Protein AF-A0A434DTP6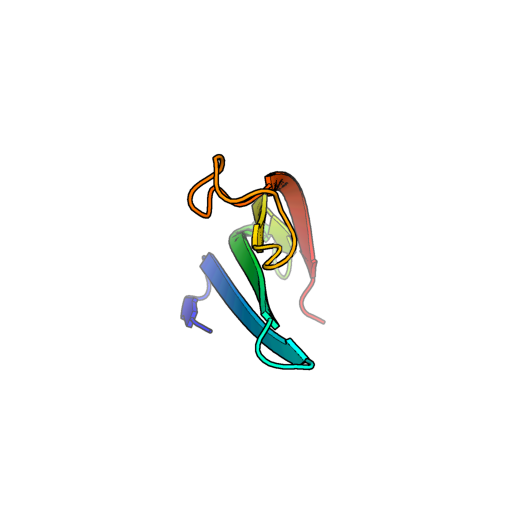-F1 (afdb_monomer)

pLDDT: mean 80.72, std 11.76, range [49.47, 92.38]

Foldseek 3Di:
DDCPVFKDWDWDKDWDDDPNFIKIKIKIDIWGDDDVQKTKDKIKIFIFGSPPDPVPPGRTDIDMDIDMGGDD

Sequence (72 aa):
YWLDGKELRLLVYREHEVANTYSSVELTILTKASEEGVYDGRYSLAIYDGTAAADKDGKPVELTGKVSCGAE

Nearest PDB structures (foldseek):
  7ds3-assembly1_B  TM=4.768E-01  e=9.874E-01  Gallus gallus
  4akr-assembly2_D  TM=4.706E-01  e=9.874E-01  Dictyostelium discoideum AX2
  7ds4-assembly1_B  TM=3.694E-01  e=2.020E+00  Gallus gallus

Secondary structure (DSSP, 8-state):
-EEETTEEEEEEEEEEEETTEEEEEEEEEEEEEEETTEEEEEEEEEEE-TTS-TTS-S-PEEEEEEEEEE--

Structure (mmCIF, N/CA/C/O backbone):
data_AF-A0A434DTP6-F1
#
_entry.id   AF-A0A434DTP6-F1
#
loop_
_atom_site.group_PDB
_atom_site.id
_atom_site.type_symbol
_atom_site.label_atom_id
_atom_site.label_alt_id
_atom_site.label_comp_id
_atom_site.label_asym_id
_atom_site.label_entity_id
_atom_site.label_seq_id
_atom_site.pdbx_PDB_ins_code
_atom_site.Cartn_x
_atom_site.Cartn_y
_atom_site.Cartn_z
_atom_site.occupancy
_atom_site.B_iso_or_equiv
_atom_site.auth_seq_id
_atom_site.auth_comp_id
_atom_site.auth_asym_id
_atom_site.auth_atom_id
_atom_site.pdbx_PDB_model_num
ATOM 1 N N . TYR A 1 1 ? 6.252 -3.237 11.245 1.00 55.94 1 TYR A N 1
ATOM 2 C CA . TYR A 1 1 ? 4.855 -2.904 11.579 1.00 55.94 1 TYR A CA 1
ATOM 3 C C . TYR A 1 1 ? 4.855 -2.252 12.951 1.00 55.94 1 TYR A C 1
ATOM 5 O O . TYR A 1 1 ? 5.658 -2.655 13.784 1.00 55.94 1 TYR A O 1
ATOM 13 N N . TRP A 1 2 ? 4.023 -1.236 13.172 1.00 55.78 2 TRP A N 1
ATOM 14 C CA . TRP A 1 2 ? 3.751 -0.722 14.517 1.00 55.78 2 TRP A CA 1
ATOM 15 C C . TRP A 1 2 ? 2.243 -0.799 14.732 1.00 55.78 2 TRP A C 1
ATOM 17 O O . TRP A 1 2 ? 1.474 -0.256 13.937 1.00 55.78 2 TRP A O 1
ATOM 27 N N . LEU A 1 3 ? 1.856 -1.561 15.751 1.00 61.16 3 LEU A N 1
ATOM 28 C CA . LEU A 1 3 ? 0.505 -1.621 16.278 1.00 61.16 3 LEU A CA 1
ATOM 29 C C . LEU A 1 3 ? 0.563 -0.902 17.626 1.00 61.16 3 LEU A C 1
ATOM 31 O O . LEU A 1 3 ? 1.019 -1.472 18.615 1.00 61.16 3 LEU A O 1
ATOM 35 N N . ASP A 1 4 ? 0.184 0.369 17.648 1.00 65.50 4 ASP A N 1
ATOM 36 C CA . ASP A 1 4 ? -0.297 0.975 18.886 1.00 65.50 4 ASP A CA 1
ATOM 37 C C . ASP A 1 4 ? -1.776 0.596 18.946 1.00 65.50 4 ASP A C 1
ATOM 39 O O . ASP A 1 4 ? -2.430 0.658 17.913 1.00 65.50 4 AS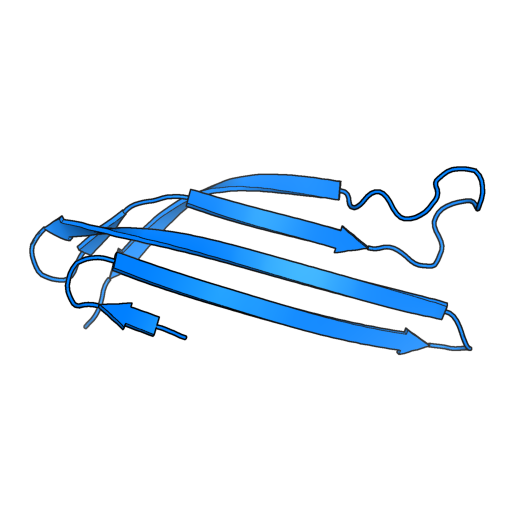P A O 1
ATOM 43 N N . GLY A 1 5 ? -2.328 0.142 20.073 1.00 65.94 5 GLY A N 1
ATOM 44 C CA . GLY A 1 5 ? -3.670 -0.483 20.124 1.00 65.94 5 GLY A CA 1
ATOM 45 C C . GLY A 1 5 ? -4.833 0.332 19.516 1.00 65.94 5 GLY A C 1
ATOM 46 O O . GLY A 1 5 ? -5.941 -0.179 19.398 1.00 65.94 5 GLY A O 1
ATOM 47 N N . LYS A 1 6 ? -4.586 1.580 19.110 1.00 75.88 6 LYS A N 1
ATOM 48 C CA . LYS A 1 6 ? -5.507 2.508 18.451 1.00 75.88 6 LYS A CA 1
ATOM 49 C C . LYS A 1 6 ? -5.205 2.760 16.973 1.00 75.88 6 LYS A C 1
ATOM 51 O O . LYS A 1 6 ? -6.086 3.249 16.274 1.00 75.88 6 LYS A O 1
ATOM 56 N N . GLU A 1 7 ? -3.995 2.481 16.498 1.00 80.38 7 GLU A N 1
ATOM 57 C CA . GLU A 1 7 ? -3.532 2.802 15.148 1.00 80.38 7 GLU A CA 1
ATOM 58 C C . GLU A 1 7 ? -2.652 1.676 14.590 1.00 80.38 7 GLU A C 1
ATOM 60 O O . GLU A 1 7 ? -1.638 1.292 15.177 1.00 80.38 7 GLU A O 1
ATOM 65 N N . LEU A 1 8 ? -3.011 1.180 13.406 1.00 81.88 8 LEU A N 1
ATOM 66 C CA . LEU A 1 8 ? -2.188 0.242 12.652 1.00 81.88 8 LEU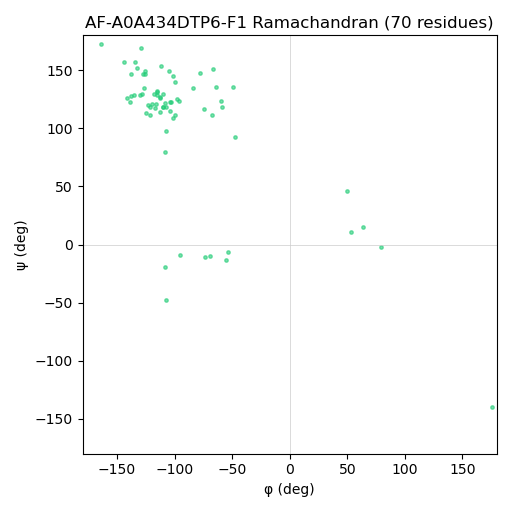 A CA 1
ATOM 67 C C . LEU A 1 8 ? -1.581 0.970 11.454 1.00 81.88 8 LEU A C 1
ATOM 69 O O . LEU A 1 8 ? -2.288 1.432 10.550 1.00 81.88 8 LEU A O 1
ATOM 73 N N . ARG A 1 9 ? -0.244 1.015 11.442 1.00 87.88 9 ARG A N 1
ATOM 74 C CA . ARG A 1 9 ? 0.557 1.438 10.293 1.00 87.88 9 ARG A CA 1
ATOM 75 C C . ARG A 1 9 ? 1.347 0.255 9.750 1.00 87.88 9 ARG A C 1
ATOM 77 O O . ARG A 1 9 ? 2.280 -0.244 10.392 1.00 87.88 9 ARG A O 1
ATOM 84 N N . LEU A 1 10 ? 1.001 -0.154 8.535 1.00 86.75 10 LEU A N 1
ATOM 85 C CA . LEU A 1 10 ? 1.709 -1.192 7.796 1.00 86.75 10 LEU A CA 1
ATOM 86 C C . LEU A 1 10 ? 2.343 -0.585 6.545 1.00 86.75 10 LEU A C 1
ATOM 88 O O . LEU A 1 10 ? 1.678 0.097 5.774 1.00 86.75 10 LEU A O 1
ATOM 92 N N . LEU A 1 11 ? 3.635 -0.845 6.370 1.00 90.06 11 LEU A N 1
ATOM 93 C CA . LEU A 1 11 ? 4.392 -0.520 5.169 1.00 90.06 11 LEU A CA 1
ATOM 94 C C . LEU A 1 11 ? 4.916 -1.836 4.599 1.00 90.06 11 LEU A C 1
ATOM 96 O O . LEU A 1 11 ? 5.630 -2.560 5.297 1.00 90.06 11 LEU A O 1
ATOM 100 N N . VAL A 1 12 ? 4.546 -2.146 3.362 1.00 90.50 12 VAL A N 1
ATOM 101 C CA . VAL A 1 12 ? 5.059 -3.292 2.611 1.00 90.50 12 VAL A CA 1
ATOM 102 C C . VAL A 1 12 ? 5.818 -2.755 1.413 1.00 90.50 12 VAL A C 1
ATOM 104 O O . VAL A 1 12 ? 5.246 -2.058 0.582 1.00 90.50 12 VAL A O 1
ATOM 107 N N . TYR A 1 13 ? 7.098 -3.099 1.329 1.00 91.69 13 TYR A N 1
ATOM 108 C CA . TYR A 1 13 ? 7.950 -2.784 0.191 1.00 91.69 13 TYR A CA 1
ATOM 109 C C . TYR A 1 13 ? 8.383 -4.081 -0.480 1.00 91.69 13 TYR A C 1
ATOM 111 O O . TYR A 1 13 ? 8.841 -5.012 0.194 1.00 91.69 13 TYR A O 1
ATOM 119 N N . ARG A 1 14 ? 8.249 -4.149 -1.803 1.00 91.56 14 ARG A N 1
ATOM 120 C CA . ARG A 1 14 ? 8.795 -5.248 -2.595 1.00 91.56 14 ARG A CA 1
ATOM 121 C C . ARG A 1 14 ? 9.474 -4.706 -3.835 1.00 91.56 14 ARG A C 1
ATOM 123 O O . ARG A 1 14 ? 8.865 -3.989 -4.619 1.00 91.56 14 ARG A O 1
ATOM 130 N N . GLU A 1 15 ? 10.708 -5.138 -4.025 1.00 90.62 15 GLU A N 1
ATOM 131 C CA . GLU A 1 15 ? 11.493 -4.878 -5.220 1.00 90.62 15 GLU A CA 1
ATOM 132 C C . GLU A 1 15 ? 11.571 -6.133 -6.091 1.00 90.62 15 GLU A C 1
ATOM 134 O O . GLU A 1 15 ? 11.519 -7.271 -5.598 1.00 90.62 15 GLU A O 1
ATOM 139 N N . HIS A 1 16 ? 11.669 -5.912 -7.394 1.00 87.25 16 HIS A N 1
ATOM 140 C CA . HIS A 1 16 ? 11.880 -6.929 -8.401 1.00 87.25 16 HIS A CA 1
ATOM 141 C C . HIS A 1 16 ? 12.877 -6.412 -9.440 1.00 87.25 16 HIS A C 1
ATOM 143 O O . HIS A 1 16 ? 12.648 -5.381 -10.073 1.00 87.25 16 HIS A O 1
ATOM 149 N N . GLU A 1 17 ? 13.968 -7.152 -9.619 1.00 87.12 17 GLU A N 1
ATOM 150 C CA . GLU A 1 17 ? 15.010 -6.861 -10.600 1.00 87.12 17 GLU A CA 1
ATOM 151 C C . GLU A 1 17 ? 15.009 -7.951 -11.676 1.00 87.12 17 GLU A C 1
ATOM 153 O O . GLU A 1 17 ? 15.105 -9.141 -11.366 1.00 87.12 17 GLU A O 1
ATOM 158 N N . VAL A 1 18 ? 14.916 -7.551 -12.947 1.00 85.75 18 VAL A N 1
ATOM 159 C CA . VAL A 1 18 ? 15.107 -8.445 -14.098 1.00 85.75 18 VAL A CA 1
ATOM 160 C C . VAL A 1 18 ? 15.922 -7.725 -15.157 1.00 85.75 18 VAL A C 1
ATOM 162 O O . VAL A 1 18 ? 15.566 -6.628 -15.575 1.00 85.75 18 VAL A O 1
ATOM 165 N N . ALA A 1 19 ? 17.000 -8.361 -15.621 1.00 85.62 19 ALA A N 1
ATOM 166 C CA . ALA A 1 19 ? 17.836 -7.858 -16.713 1.00 85.62 19 ALA A CA 1
ATOM 167 C C . ALA A 1 19 ? 18.261 -6.379 -16.536 1.00 85.62 19 ALA A C 1
ATOM 169 O O . ALA A 1 19 ? 18.179 -5.591 -17.476 1.00 85.62 19 ALA A O 1
ATOM 170 N N . ASN A 1 20 ? 18.717 -6.010 -15.330 1.00 82.06 20 ASN A N 1
ATOM 171 C CA . ASN A 1 20 ? 19.104 -4.644 -14.928 1.00 82.06 20 ASN A CA 1
ATOM 172 C C . ASN A 1 20 ? 17.967 -3.606 -14.930 1.00 82.06 20 ASN A C 1
ATOM 174 O O . ASN A 1 20 ? 18.225 -2.405 -14.886 1.00 82.06 20 ASN A O 1
ATOM 178 N N . THR A 1 21 ? 16.711 -4.048 -14.981 1.00 81.38 21 THR A N 1
ATOM 179 C CA . THR A 1 21 ? 15.540 -3.186 -14.816 1.00 81.38 21 THR A CA 1
ATOM 180 C C . THR A 1 21 ? 14.970 -3.380 -13.416 1.00 81.38 21 THR A C 1
ATOM 182 O O . THR A 1 21 ? 14.602 -4.498 -13.048 1.00 81.38 21 THR A O 1
ATOM 185 N N . TYR A 1 22 ? 14.876 -2.290 -12.655 1.00 83.12 22 TYR A N 1
ATOM 186 C CA . TYR A 1 22 ? 14.337 -2.274 -11.295 1.00 83.12 22 TYR A CA 1
ATOM 187 C C . TYR A 1 22 ? 12.881 -1.836 -11.301 1.00 83.12 22 TYR A C 1
ATOM 189 O O . TYR A 1 22 ? 12.558 -0.765 -11.799 1.00 83.12 22 TYR A O 1
ATOM 197 N N . SER A 1 23 ? 11.998 -2.641 -10.725 1.00 86.25 23 SER A N 1
ATOM 198 C CA . SER A 1 23 ? 10.620 -2.241 -10.434 1.00 86.25 23 SER A CA 1
ATOM 199 C C . SER A 1 23 ? 10.328 -2.471 -8.963 1.00 86.25 23 SER A C 1
ATOM 201 O O . SER A 1 23 ? 10.833 -3.422 -8.362 1.00 86.25 23 SER A O 1
ATOM 203 N N . SER A 1 24 ? 9.502 -1.624 -8.367 1.00 88.88 24 SER A N 1
ATOM 204 C CA . SER A 1 24 ? 9.126 -1.782 -6.968 1.00 88.88 24 SER A CA 1
ATOM 205 C C . SER A 1 24 ? 7.681 -1.390 -6.714 1.00 88.88 24 SER A C 1
ATOM 207 O O . SER A 1 24 ? 7.052 -0.651 -7.471 1.00 88.88 24 SER A O 1
ATOM 209 N N . VAL A 1 25 ? 7.136 -1.941 -5.638 1.00 90.44 25 VAL A N 1
ATOM 210 C CA . VAL A 1 25 ? 5.822 -1.586 -5.117 1.00 90.44 25 VAL A CA 1
ATOM 211 C C . VAL A 1 25 ? 5.953 -1.220 -3.649 1.00 90.44 25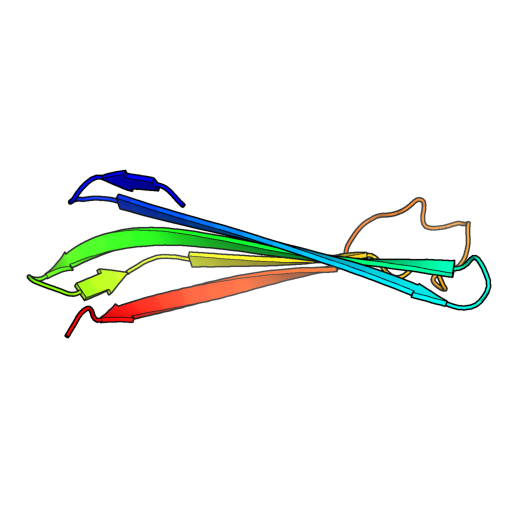 VAL A C 1
ATOM 213 O O . VAL A 1 25 ? 6.603 -1.925 -2.872 1.00 90.44 25 VAL A O 1
ATOM 216 N N . GLU A 1 26 ? 5.308 -0.126 -3.274 1.00 92.19 26 GLU A N 1
ATOM 217 C CA . GLU A 1 26 ? 5.178 0.317 -1.893 1.00 92.19 26 GLU A CA 1
ATOM 218 C C . GLU A 1 26 ? 3.693 0.404 -1.535 1.00 92.19 26 GLU A C 1
ATOM 220 O O . GLU A 1 26 ? 2.943 1.173 -2.130 1.00 92.19 26 GLU A O 1
ATOM 225 N N . LEU A 1 27 ? 3.260 -0.388 -0.555 1.00 91.69 27 LEU A N 1
ATOM 226 C CA . LEU A 1 27 ? 1.914 -0.347 0.005 1.00 91.69 27 LEU A CA 1
ATOM 227 C C . LEU A 1 27 ? 1.975 0.209 1.425 1.00 91.69 27 LEU A C 1
ATOM 229 O O . LEU A 1 27 ? 2.554 -0.403 2.323 1.00 91.69 27 LEU A O 1
ATOM 233 N N . THR A 1 28 ? 1.307 1.335 1.637 1.00 92.19 28 THR A N 1
ATOM 234 C CA . THR A 1 28 ? 1.102 1.942 2.950 1.00 92.19 28 THR A CA 1
ATOM 235 C C . THR A 1 28 ? -0.354 1.778 3.364 1.00 92.19 28 THR A C 1
ATOM 237 O O . THR A 1 28 ? -1.247 2.267 2.681 1.00 92.19 28 THR A O 1
ATOM 240 N N . ILE A 1 29 ? -0.607 1.143 4.507 1.00 90.00 29 ILE A N 1
ATOM 241 C CA . ILE A 1 29 ? -1.925 1.054 5.145 1.00 90.00 29 ILE A CA 1
ATOM 242 C C . ILE A 1 29 ? -1.884 1.843 6.453 1.00 90.00 29 ILE A C 1
ATOM 244 O O . ILE A 1 29 ? -1.013 1.623 7.297 1.00 90.00 29 ILE A O 1
ATOM 248 N N . LEU A 1 30 ? -2.836 2.760 6.607 1.00 90.31 30 LEU A N 1
ATOM 249 C CA . LEU A 1 30 ? -3.032 3.589 7.791 1.00 90.31 30 LEU A CA 1
ATOM 250 C C . LEU A 1 30 ? -4.464 3.405 8.269 1.00 90.31 30 LEU A C 1
ATOM 252 O O . LEU A 1 30 ? -5.400 3.824 7.588 1.00 90.31 30 LEU A O 1
ATOM 256 N N . THR A 1 31 ? -4.632 2.798 9.435 1.00 88.44 31 THR A N 1
ATOM 257 C CA . THR A 1 31 ? -5.952 2.523 10.013 1.00 88.44 31 THR A CA 1
ATOM 258 C C . THR A 1 31 ? -5.998 2.904 11.481 1.00 88.44 31 THR A C 1
ATOM 260 O O . THR A 1 31 ? -4.958 2.989 12.141 1.00 88.44 31 THR A O 1
ATOM 263 N N . LYS A 1 32 ? -7.206 3.160 11.981 1.00 86.62 32 LYS A N 1
ATOM 264 C CA . LYS A 1 32 ? -7.484 3.460 13.384 1.00 86.62 32 LYS A CA 1
ATOM 265 C C . LYS A 1 32 ? -8.581 2.545 13.899 1.00 86.62 32 LYS A C 1
ATOM 267 O O . LYS A 1 32 ? -9.490 2.221 13.141 1.00 86.62 32 LYS A O 1
ATOM 272 N N . ALA A 1 33 ? -8.504 2.176 15.172 1.00 85.06 33 ALA A N 1
ATOM 273 C CA . ALA A 1 33 ? -9.558 1.417 15.829 1.00 85.06 33 ALA A CA 1
ATOM 274 C C . ALA A 1 33 ? -10.873 2.216 15.781 1.00 85.06 33 ALA A C 1
ATOM 276 O O . ALA A 1 33 ? -10.908 3.371 16.218 1.00 85.06 33 ALA A O 1
ATOM 277 N N . SER A 1 34 ? -11.921 1.622 15.217 1.00 82.00 34 SER A N 1
ATOM 278 C CA . SER A 1 34 ? -13.264 2.207 15.112 1.00 82.00 34 SER A CA 1
ATOM 279 C C . SER A 1 34 ? -14.239 1.518 16.064 1.00 82.00 34 SER A C 1
ATOM 281 O O . SER A 1 34 ? -14.924 2.188 16.835 1.00 82.00 34 SER A O 1
ATOM 283 N N . GLU A 1 35 ? -14.230 0.189 16.063 1.00 80.00 35 GLU A N 1
ATOM 284 C CA . GLU A 1 35 ? -14.953 -0.693 16.979 1.00 80.00 35 GLU A CA 1
ATOM 285 C C . GLU A 1 35 ? -13.975 -1.730 17.560 1.00 80.00 35 GLU A C 1
ATOM 287 O O . GLU A 1 35 ? -12.828 -1.835 17.116 1.00 80.00 35 GLU A O 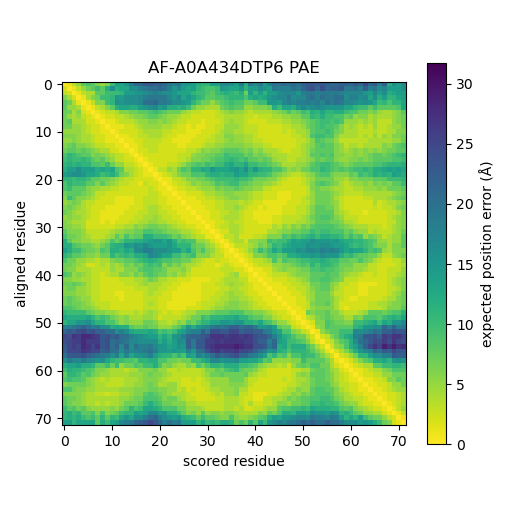1
ATOM 292 N N . GLU A 1 36 ? -14.385 -2.480 18.586 1.00 76.94 36 GLU A N 1
ATOM 293 C CA . GLU A 1 36 ? -13.523 -3.513 19.175 1.00 76.94 36 GLU A CA 1
ATOM 294 C C . GLU A 1 36 ? -13.124 -4.543 18.104 1.00 76.94 36 GLU A C 1
ATOM 296 O O . GLU A 1 36 ? -13.977 -5.181 17.493 1.00 76.94 36 GLU A O 1
ATOM 301 N N . GLY A 1 37 ? -11.819 -4.656 17.833 1.00 73.06 37 GLY A N 1
ATOM 302 C CA . GLY A 1 37 ? -11.278 -5.550 16.803 1.00 73.06 37 GLY A CA 1
ATOM 303 C C . GLY A 1 37 ? -11.374 -5.040 15.357 1.00 73.06 37 GLY A C 1
ATOM 304 O O . GLY A 1 37 ? -10.861 -5.716 14.465 1.00 73.06 37 GLY A O 1
ATOM 305 N N . VAL A 1 38 ? -11.963 -3.860 15.109 1.00 81.81 38 VAL A N 1
ATOM 306 C CA . VAL A 1 38 ? -12.117 -3.269 13.766 1.00 81.81 38 VAL A CA 1
ATOM 307 C C . VAL A 1 38 ? -11.225 -2.044 13.604 1.00 81.81 38 VAL A C 1
ATOM 309 O O . VAL A 1 38 ? -11.250 -1.116 14.414 1.00 81.81 38 VAL A O 1
ATOM 312 N N . TYR A 1 39 ? -10.456 -2.022 12.516 1.00 83.94 39 TYR A N 1
ATOM 313 C CA . TYR A 1 39 ? -9.578 -0.914 12.156 1.00 83.94 39 TYR A CA 1
ATOM 314 C C . TYR A 1 39 ? -9.942 -0.357 10.779 1.00 83.94 39 TYR A C 1
ATOM 316 O O . TYR A 1 39 ? -9.684 -0.993 9.757 1.00 83.94 39 TYR A O 1
ATOM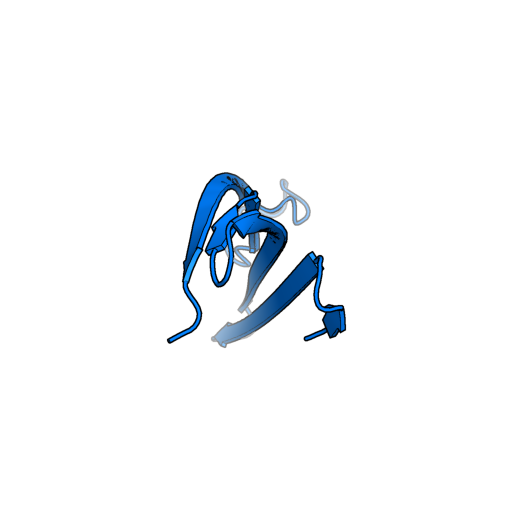 324 N N . ASP A 1 40 ? -10.474 0.863 10.738 1.00 88.62 40 ASP A N 1
ATOM 325 C CA . ASP A 1 40 ? -10.835 1.554 9.498 1.00 88.62 40 ASP A CA 1
ATOM 326 C C . ASP A 1 40 ? -9.789 2.591 9.098 1.00 88.62 40 ASP A C 1
ATOM 328 O O . ASP A 1 40 ? -9.188 3.282 9.927 1.00 88.62 40 ASP A O 1
ATOM 332 N N . GLY A 1 41 ? -9.583 2.756 7.796 1.00 90.25 41 GLY A N 1
ATOM 333 C CA . GLY A 1 41 ? -8.695 3.796 7.304 1.00 90.25 41 GLY A CA 1
ATOM 334 C C . GLY A 1 41 ? -8.487 3.786 5.805 1.00 90.25 41 GLY A C 1
ATOM 335 O O . GLY A 1 41 ? -9.432 3.639 5.024 1.00 90.25 41 GLY A O 1
ATOM 336 N N . ARG A 1 42 ? -7.244 4.031 5.391 1.00 92.19 42 ARG A N 1
ATOM 337 C CA . ARG A 1 42 ? -6.867 4.173 3.985 1.00 92.19 42 ARG A CA 1
ATOM 338 C C . ARG A 1 42 ? -5.634 3.356 3.650 1.00 92.19 42 ARG A C 1
ATOM 340 O O . ARG A 1 42 ? -4.756 3.170 4.49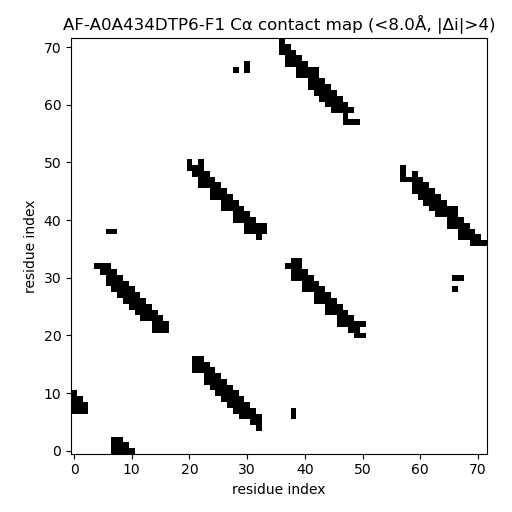1 1.00 92.19 42 ARG A O 1
ATOM 347 N N . TYR A 1 43 ? -5.553 2.949 2.392 1.00 90.75 43 TYR A N 1
ATOM 348 C CA . TYR A 1 43 ? -4.313 2.482 1.792 1.00 90.75 43 TYR A CA 1
ATOM 349 C C . TYR A 1 43 ? -3.820 3.465 0.723 1.00 90.75 43 TYR A C 1
ATOM 351 O O . TYR A 1 43 ? -4.622 4.187 0.123 1.00 90.75 43 TYR A O 1
ATOM 359 N N . SER A 1 44 ? -2.509 3.464 0.494 1.00 92.38 44 SER A N 1
ATOM 360 C CA . SER A 1 44 ? -1.840 4.037 -0.673 1.00 92.38 44 SER A CA 1
ATOM 361 C C . SER A 1 44 ? -0.916 2.981 -1.277 1.00 92.38 44 SER A C 1
ATOM 363 O O . SER A 1 44 ? -0.149 2.364 -0.539 1.00 92.38 44 SER A O 1
ATOM 365 N N . LEU A 1 45 ? -1.002 2.752 -2.584 1.00 90.50 45 LEU A N 1
ATOM 366 C CA . LEU A 1 45 ? -0.115 1.875 -3.345 1.00 90.50 45 LEU A CA 1
ATOM 367 C C . LEU A 1 45 ? 0.640 2.716 -4.372 1.00 90.50 45 LEU A C 1
ATOM 369 O O . LEU A 1 45 ? 0.012 3.280 -5.264 1.00 90.50 45 LEU A O 1
ATOM 373 N N . ALA A 1 46 ? 1.962 2.759 -4.254 1.00 90.75 46 ALA A N 1
ATOM 374 C CA . ALA A 1 46 ? 2.869 3.375 -5.209 1.00 90.75 46 ALA A CA 1
ATOM 375 C C . ALA A 1 46 ? 3.560 2.282 -6.038 1.00 90.75 46 ALA A C 1
ATOM 377 O O . ALA A 1 46 ? 4.193 1.381 -5.484 1.00 90.75 46 ALA A O 1
ATOM 378 N N . ILE A 1 47 ? 3.416 2.345 -7.364 1.00 89.19 47 ILE A N 1
ATOM 379 C CA . ILE A 1 47 ? 4.036 1.402 -8.307 1.00 89.19 47 ILE A CA 1
ATOM 380 C C . ILE A 1 47 ? 5.130 2.121 -9.090 1.00 89.19 47 ILE A C 1
ATOM 382 O O . ILE A 1 47 ? 4.838 3.053 -9.843 1.00 89.19 47 ILE A O 1
ATOM 386 N N . TYR A 1 48 ? 6.365 1.654 -8.940 1.00 87.69 48 TYR A N 1
ATOM 387 C CA . TYR A 1 48 ? 7.542 2.117 -9.663 1.00 87.69 48 TYR A CA 1
ATOM 388 C C . TYR A 1 48 ? 7.862 1.113 -10.774 1.00 87.69 48 TYR A C 1
ATOM 390 O O . TYR A 1 48 ? 8.290 -0.010 -10.505 1.00 87.69 48 TYR A O 1
ATOM 398 N N . ASP A 1 49 ? 7.631 1.511 -12.023 1.00 83.38 49 ASP A N 1
ATOM 399 C CA . ASP A 1 49 ? 7.905 0.699 -13.211 1.00 83.38 49 ASP A CA 1
ATOM 400 C C . ASP A 1 49 ? 9.227 1.138 -13.849 1.00 83.38 49 ASP A C 1
ATOM 402 O O . ASP A 1 49 ? 9.322 2.232 -14.408 1.00 83.38 49 ASP A O 1
ATOM 406 N N . GLY A 1 50 ? 10.243 0.274 -13.782 1.00 77.25 50 GLY A N 1
ATOM 407 C CA . GLY A 1 50 ? 11.565 0.542 -14.356 1.00 77.25 50 GLY A CA 1
ATOM 408 C C . GLY A 1 50 ? 11.611 0.571 -15.881 1.00 77.25 50 GLY A C 1
ATOM 409 O O . GLY A 1 50 ? 12.633 0.950 -16.446 1.00 77.25 50 GLY A O 1
ATOM 410 N N . THR A 1 51 ? 10.534 0.160 -16.557 1.00 77.56 51 THR A N 1
ATOM 411 C CA . THR A 1 51 ? 10.417 0.176 -18.024 1.00 77.56 51 THR A CA 1
ATOM 412 C C . THR A 1 51 ? 9.727 1.431 -18.558 1.00 77.56 51 THR A C 1
ATOM 414 O O . THR A 1 51 ? 9.721 1.662 -19.771 1.00 77.56 51 THR A O 1
ATOM 417 N N . ALA A 1 52 ? 9.150 2.261 -17.681 1.00 72.75 52 ALA A N 1
ATOM 418 C CA . ALA A 1 52 ? 8.499 3.500 -18.082 1.00 72.75 52 ALA A CA 1
ATOM 419 C C . ALA A 1 52 ? 9.523 4.473 -18.699 1.00 72.75 52 ALA A C 1
ATOM 421 O O . ALA A 1 52 ? 10.629 4.636 -18.190 1.00 72.75 52 ALA A O 1
ATOM 422 N N . ALA A 1 53 ? 9.160 5.104 -19.824 1.00 60.00 53 ALA A N 1
ATOM 423 C CA . ALA A 1 53 ? 10.056 5.959 -20.608 1.00 60.00 53 ALA A CA 1
ATOM 424 C C . ALA A 1 53 ? 10.798 6.996 -19.743 1.00 60.00 53 ALA A C 1
ATOM 426 O O . ALA A 1 53 ? 10.172 7.680 -18.935 1.00 60.00 53 ALA A O 1
ATOM 427 N N . ALA A 1 54 ? 12.105 7.148 -19.986 1.00 58.06 54 ALA A N 1
ATOM 428 C CA . ALA A 1 54 ? 13.052 7.960 -19.210 1.00 58.06 54 ALA A CA 1
ATOM 429 C C . ALA A 1 54 ? 12.677 9.450 -19.026 1.00 58.06 54 ALA A C 1
ATOM 431 O O . ALA A 1 54 ? 13.247 10.112 -18.170 1.00 58.06 54 ALA A O 1
ATOM 432 N N . ASP A 1 55 ? 11.702 9.972 -19.782 1.00 55.91 55 ASP A N 1
ATOM 433 C CA . ASP A 1 55 ? 11.118 11.316 -19.599 1.00 55.91 55 ASP A CA 1
ATOM 434 C C . ASP A 1 55 ? 10.191 11.414 -18.367 1.00 55.91 55 ASP A C 1
ATOM 436 O O . ASP A 1 55 ? 9.762 12.493 -17.955 1.00 55.91 55 ASP A O 1
ATOM 440 N N . LYS A 1 56 ? 9.859 10.270 -17.763 1.00 53.38 56 LYS A N 1
ATOM 441 C CA . LYS A 1 56 ? 9.193 10.160 -16.470 1.00 53.38 56 LYS A CA 1
ATOM 442 C C . LYS A 1 56 ? 10.205 9.640 -15.467 1.00 53.38 56 LYS A C 1
ATOM 444 O O . LYS A 1 56 ? 10.189 8.459 -15.143 1.00 53.38 56 LYS A O 1
ATOM 449 N N . ASP A 1 57 ? 11.061 10.523 -14.969 1.00 49.47 57 ASP A N 1
ATOM 450 C CA . ASP A 1 57 ? 11.830 10.296 -13.744 1.00 49.47 57 ASP A CA 1
ATOM 451 C C . ASP A 1 57 ? 10.897 9.776 -12.633 1.00 49.47 57 ASP A C 1
ATOM 453 O O . ASP A 1 57 ? 10.202 10.541 -11.962 1.00 49.47 57 ASP A O 1
ATOM 457 N N . GLY A 1 58 ? 10.804 8.451 -12.517 1.00 56.31 58 GLY A N 1
ATOM 458 C CA . GLY A 1 58 ? 10.400 7.679 -11.348 1.00 56.31 58 GLY A CA 1
ATOM 459 C C . GLY A 1 58 ? 9.074 7.995 -10.654 1.00 56.31 58 GLY A C 1
ATOM 460 O O . GLY A 1 58 ? 8.889 7.483 -9.554 1.00 56.31 58 GLY A O 1
ATOM 461 N N . LYS A 1 59 ? 8.164 8.820 -11.198 1.00 66.19 59 LYS A N 1
ATOM 462 C CA . LYS A 1 59 ? 6.907 9.141 -10.497 1.00 66.19 59 LYS A CA 1
ATOM 463 C C . LYS A 1 59 ? 6.026 7.894 -10.425 1.00 66.19 59 LYS A C 1
ATOM 465 O O . LYS A 1 59 ? 5.529 7.467 -11.473 1.00 66.19 59 LYS A O 1
ATOM 470 N N . PRO A 1 60 ? 5.819 7.321 -9.227 1.00 74.44 60 PRO A N 1
ATOM 471 C CA . PRO A 1 60 ? 5.029 6.117 -9.107 1.00 74.44 60 PRO A CA 1
ATOM 472 C C . PRO A 1 60 ? 3.574 6.408 -9.458 1.00 74.44 60 PRO A C 1
ATOM 474 O O . PRO A 1 60 ? 3.069 7.515 -9.253 1.00 74.44 60 PRO A O 1
ATOM 477 N N . VAL A 1 61 ? 2.877 5.394 -9.962 1.00 84.00 61 VAL A N 1
ATOM 478 C CA . VAL A 1 61 ? 1.416 5.452 -10.025 1.00 84.00 61 VAL A CA 1
ATOM 479 C C . VAL A 1 61 ? 0.893 5.253 -8.610 1.00 84.00 61 VAL A C 1
ATOM 481 O O . VAL A 1 61 ? 1.116 4.194 -8.027 1.00 84.00 61 VAL A O 1
ATOM 484 N N . GLU A 1 62 ? 0.217 6.268 -8.072 1.00 85.06 62 GLU A N 1
ATOM 485 C CA . GLU A 1 62 ? -0.394 6.222 -6.744 1.00 85.06 62 GLU A CA 1
ATOM 486 C C . GLU A 1 62 ? -1.881 5.858 -6.830 1.00 85.06 62 GLU A C 1
ATOM 488 O O . GLU A 1 62 ? -2.677 6.534 -7.487 1.00 85.06 62 GLU A O 1
ATOM 493 N N . LEU A 1 63 ? -2.269 4.795 -6.129 1.00 88.62 63 LEU A N 1
ATOM 494 C CA . LEU A 1 63 ? -3.656 4.371 -5.949 1.00 88.62 63 LEU A CA 1
ATOM 495 C C . LEU A 1 63 ? -4.028 4.498 -4.478 1.00 88.62 63 LEU A C 1
ATOM 497 O O . LEU A 1 63 ? -3.307 4.006 -3.617 1.00 88.62 63 LEU A O 1
ATOM 501 N N . THR A 1 64 ? -5.175 5.110 -4.184 1.00 91.06 64 THR A N 1
ATOM 502 C CA . THR A 1 64 ? -5.671 5.239 -2.809 1.00 91.06 64 THR A CA 1
ATOM 503 C C . THR A 1 64 ? -7.079 4.687 -2.672 1.00 91.06 64 THR A C 1
ATOM 505 O O . THR A 1 64 ? -7.886 4.745 -3.602 1.00 91.06 64 THR A O 1
ATOM 508 N N . GLY A 1 65 ? -7.399 4.160 -1.494 1.00 90.44 65 GLY A N 1
ATOM 509 C CA . GLY A 1 65 ? -8.734 3.646 -1.212 1.00 90.44 65 GLY A CA 1
ATOM 510 C C . GLY A 1 65 ? -9.002 3.461 0.273 1.00 90.44 65 GLY A C 1
ATOM 511 O O . GLY A 1 65 ? -8.113 3.633 1.106 1.00 90.44 65 GLY A O 1
ATOM 512 N N . LYS A 1 66 ? -10.257 3.143 0.603 1.00 91.12 66 LYS A N 1
ATOM 513 C CA . LYS A 1 66 ? -10.662 2.779 1.966 1.00 91.12 66 LYS A CA 1
ATOM 514 C C . LYS A 1 66 ? -10.265 1.334 2.259 1.00 91.12 66 LYS A C 1
ATOM 516 O O . LYS A 1 66 ? -10.303 0.498 1.360 1.00 91.12 66 LYS A O 1
ATOM 521 N N . VAL A 1 67 ? -9.931 1.051 3.510 1.00 88.69 67 VAL A N 1
ATOM 522 C CA . VAL A 1 67 ? -9.678 -0.305 4.006 1.00 88.69 67 VAL A CA 1
ATOM 523 C C . VAL A 1 67 ? -10.316 -0.466 5.380 1.00 88.69 67 VAL A C 1
ATOM 525 O O . VAL A 1 67 ? -10.371 0.499 6.143 1.00 88.69 67 VAL A O 1
ATOM 528 N N . SER A 1 68 ? -10.790 -1.676 5.659 1.00 86.50 68 SER A N 1
ATOM 529 C CA . SER A 1 68 ? -11.247 -2.113 6.973 1.00 86.50 68 SER A CA 1
ATOM 530 C C . SER A 1 68 ? -10.556 -3.440 7.282 1.00 86.50 68 SER A C 1
ATOM 532 O O . SER A 1 68 ? -10.541 -4.333 6.429 1.00 86.50 68 SER A O 1
ATOM 534 N N . CYS A 1 69 ? -9.922 -3.541 8.447 1.00 80.06 69 CYS A N 1
ATOM 535 C CA . CYS A 1 69 ? -9.196 -4.725 8.901 1.00 80.06 69 CYS A CA 1
ATOM 536 C C . CYS A 1 69 ? -9.844 -5.258 10.181 1.00 80.06 69 CYS A C 1
ATOM 538 O O . CYS A 1 69 ? -10.029 -4.495 11.129 1.00 80.06 69 CYS A O 1
ATOM 540 N N . GLY A 1 70 ? -10.138 -6.557 10.215 1.00 77.69 70 GLY A N 1
ATOM 541 C CA . GLY A 1 70 ? -10.543 -7.270 11.426 1.00 77.69 70 GLY A CA 1
ATOM 542 C C . GLY A 1 70 ? -9.364 -8.032 12.028 1.00 77.69 70 GLY A C 1
ATOM 543 O O . GLY A 1 70 ? -8.569 -8.610 11.284 1.00 77.69 70 GLY A O 1
ATOM 544 N N . ALA A 1 71 ? -9.246 -8.024 13.353 1.00 68.56 71 ALA A N 1
ATOM 545 C CA . ALA A 1 71 ? -8.403 -8.963 14.088 1.00 68.56 71 ALA A CA 1
ATOM 546 C C . ALA A 1 71 ? -9.307 -10.026 14.732 1.00 68.56 71 ALA A C 1
ATOM 548 O O . ALA A 1 71 ? -10.128 -9.684 15.582 1.00 68.56 71 ALA A O 1
ATOM 549 N N . GLU A 1 72 ? -9.172 -11.279 14.292 1.00 59.38 72 GLU A N 1
ATOM 550 C CA . GLU A 1 72 ? -9.758 -12.466 14.942 1.00 59.38 72 GLU A CA 1
ATOM 551 C C . GLU A 1 72 ? -8.776 -13.085 15.944 1.00 59.38 72 GLU A C 1
ATOM 553 O O . GLU A 1 72 ? -7.555 -13.101 15.647 1.00 59.38 72 GLU A O 1
#

Solvent-accessible surface area (backbone atoms only — not comparable to full-atom values): 4141 Å² total; per-residue (Å²): 122,51,77,51,100,54,36,44,45,41,77,49,77,49,78,49,75,56,96,93,35,56,30,38,39,39,39,40,37,45,28,30,57,75,51,94,55,31,28,42,39,37,37,40,37,34,41,37,64,53,81,56,62,82,92,53,76,75,73,45,54,75,48,74,46,80,44,76,45,77,65,132

Radius of gyration: 15.6 Å; Cα contacts (8 Å, |Δi|>4): 150; chains: 1; bounding box: 34×24×41 Å

Mean predicted aligned error: 7.35 Å

=== Feature glossary ===
Key to the feature types in this record:

Secondary structure (8-state, DSSP). Secondary structure is the local, repeating backbone conformation. DSSP classifies it into eight states by reading the hydrogen-bond network: three helix types (H, G, I), two β types (E, B), two non-regular types (T, S), and unstructured coil (-).

Backbone torsions (φ/ψ). Backbone dihedral angles. Every residue except chain termini has a φ (preceding-C → N → Cα → C) and a ψ (N → Cα → C → next-N). They are reported in degrees following the IUPAC sign convention. Secondary structure is essentially a statement about which (φ, ψ) basin each residue occupies.

Predicted aligned error. Predicted Aligned Error (PAE) is an AlphaFold confidence matrix: entry (i, j) is the expected error in the position of residue j, in ångströms, when the prediction is superimposed on the true structure at residue i. Low PAE within a block of residues means that block is internally rigid and well-predicted; high PAE between two blocks means their relative placement is uncertain even if each block individually is confident.

B-factor. B-factor (Debye–Waller factor) reflects atomic displacement in the crystal lattice. It is an experimental observable (units Å²), not a prediction; low values mean the atom is pinned down, high values mean it moves or is heterogeneous across the crystal.

Secondary structure (3-state, P-SEA). Three-state secondary structure (P-SEA) collapses the eight DSSP classes into helix (a), strand (b), and coil (c). P-SEA assigns these from Cα geometry alone — distances and angles — without requiring backbone oxygens, so it works on any Cα trace.

Sequence. Primary structure: the covalent order of the twenty standard amino acids along the backbone. Two proteins with the same sequence will (almost always) fold to the same structure; two with 30% identity often share a fold but not the details.

pLDDT. pLDDT is the predicted lDDT-Cα score: AlphaFold's confidence that the local environment of each residue (all inter-atomic distances within 15 Å) is correctly placed. It is a per-residue number between 0 and 100, with higher meaning more reliable.

InterPro / GO / CATH / organism. Functional annotations link the protein to curated databases. InterPro entries identify conserved dom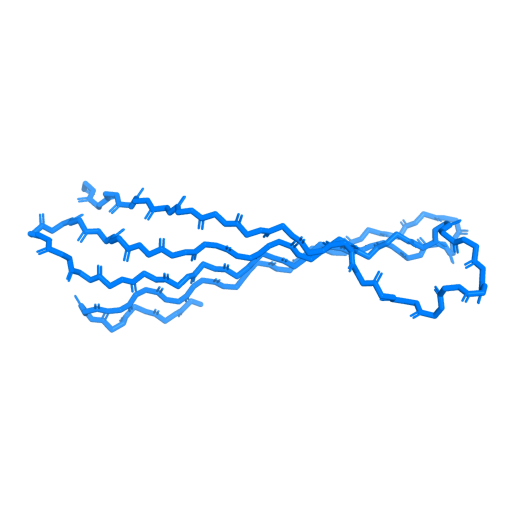ains and families by matching the sequence against member-database signatures (Pfam, PROSITE, CDD, …). Gene Ontology (GO) terms describe molecular function, biological process, and cellular component in a controlled vocabulary. CATH places the structure in a hierarchical fold classification (Class/Architec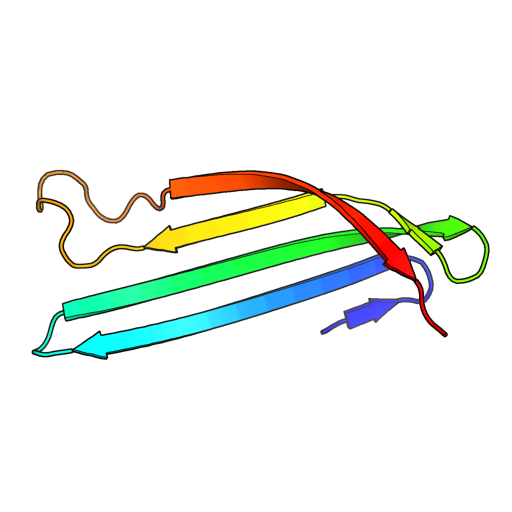ture/Topology/Homologous-superfamily). The organism is the source species.

Contact-map, Ramachandran, and PAE plots. Three diagnostic plots accompany the record. The Cα contact map visualizes the tertiary structure as a 2D adjacency matrix (8 Å cutoff, sequence-local contacts suppressed). The Ramachandran plot shows the distribution of backbone (φ, ψ) torsions, with points in the α and β basins reflecting secondary structure content. The PAE plot shows AlphaFold's inter-residue confidence as a color matrix.

mmCIF coordinates. The mmCIF table is the protein's shape written out atom by atom. For each backbone N, Cα, C, and carbonyl O, it records an (x, y, z) coordinate triple in Å plus the residue type, chain letter, and residue number.

Radius of gyration, Cα contacts, bounding box. Three whole-structure scalars: the radius of gyration (RMS distance of Cα from centroid, in Å), the count of Cα–Cα contacts (pairs closer than 8 Å and separated by more than four residues in sequence — i.e. tertiary, not local, contacts), and the bounding-box dimensions. Together they distinguish compact globular folds from extended fibres or disordered chains.

Foldseek 3Di. The Foldseek 3Di string encodes local tertiary geometry as a 20-letter alphabet — one character per residue — derived from the relative positions of nearby Cα atoms. Unlike the amino-acid sequence, 3Di is a direct function of the 3D structure, so two proteins with the same fold have similar 3Di strings even at low sequence identity.

Rendered structure images. Six rendered views show the 3D structure from the faces of a cube — i.e. along ±x, ±y, ±z. Rendering representation is drawn randomly per protein from cartoon (secondary-structure ribbons), sticks (backbone bonds), or molecular surface; coloring is either N→C rainbow (blue at the N-terminus through red at the C-terminus) or one color per chain.

Nearest PDB structures. The Foldseek neighbor list gives the closest experimentally determined structures in the PDB, ranked by structural alignment. TM-score near 1 means near-identical fold; near 0.3 means only rough topology match. This is how one finds what a novel AlphaFold prediction most resembles in the solved-structure universe.

Solvent-accessible surface area. SASA measures how much of the protein is reachable by solvent. It is computed by rolling a water-sized probe over the atomic surface and summing the exposed area (Å²). Per-residue SASA distinguishes core (buried, low SASA) from surface (exposed, high SASA) residues; total SASA is a whole-molecule size measure.